Protein AF-A0AAX3HDB4-F1 (afdb_monomer_lite)

Radius of gyration: 15.62 Å; chains: 1; bounding box: 38×38×44 Å

Sequence (154 aa):
MAVDKELVAYKVDSNNSLQYSQGHRLLPYLATGSAGLLLLINRNKEILSSKYLKYLTSLERATDVVFCVLPGLFNGFCGLEVANNIYSDIDDNFSGQKKLIEQLYRYLCVIEEGFVIAGDNGLKITTDIASGFAGVAIGLVSIMDNKLTILPQI

Secondary structure (DSSP, 8-state):
-HHHHHHTTEEE-TTS-EEEEETTEEEB-SSSBHHHHHHHHHHTTTTS-HHHHTTHHHHHHHH--S--S--STTTSHHHHHHHHHHHHT-S-HHHHHHHHHHHHGGGEEEETTEEEEB-GGGSSB--STTTSHHHHHHHHHHHHTT----S---

Organism: Streptococcus pneumoniae (NCBI:txid1313)

Structure (mmCIF, N/CA/C/O backbone):
data_AF-A0AAX3HDB4-F1
#
_entry.id   AF-A0AAX3HDB4-F1
#
loop_
_atom_site.group_PDB
_atom_site.id
_atom_site.type_symbol
_atom_site.label_atom_id
_atom_site.label_alt_id
_atom_site.label_comp_id
_atom_site.label_asym_id
_atom_site.label_entity_id
_atom_site.label_seq_id
_atom_site.pdbx_PDB_ins_code
_atom_site.Cartn_x
_atom_site.Cartn_y
_atom_site.Cartn_z
_atom_site.occupancy
_atom_site.B_iso_or_equiv
_atom_site.auth_seq_id
_atom_site.auth_comp_id
_atom_site.auth_asym_id
_atom_site.auth_atom_id
_atom_site.pdbx_PDB_model_num
ATOM 1 N N . MET A 1 1 ? -21.498 -6.959 11.738 1.00 80.38 1 MET A N 1
ATOM 2 C CA . MET A 1 1 ? -21.265 -6.114 10.539 1.00 80.38 1 MET A CA 1
ATOM 3 C C . MET A 1 1 ? -20.226 -6.766 9.630 1.00 80.38 1 MET A C 1
ATOM 5 O O . MET A 1 1 ? -19.586 -7.715 10.062 1.00 80.38 1 MET A O 1
ATOM 9 N N . ALA A 1 2 ? -20.040 -6.279 8.397 1.00 90.62 2 ALA A N 1
ATOM 10 C CA . ALA A 1 2 ? -18.991 -6.772 7.493 1.00 90.62 2 ALA A CA 1
ATOM 11 C C . ALA A 1 2 ? -17.578 -6.640 8.102 1.00 90.62 2 ALA A C 1
ATOM 13 O O . ALA A 1 2 ? -16.813 -7.595 8.054 1.00 90.62 2 ALA A O 1
ATOM 14 N N . VAL A 1 3 ? -17.286 -5.522 8.782 1.00 93.62 3 VAL A N 1
ATOM 15 C CA . VAL A 1 3 ? -15.996 -5.288 9.466 1.00 93.62 3 VAL A CA 1
ATOM 16 C C . VAL A 1 3 ? -15.713 -6.328 10.558 1.00 93.62 3 VAL A C 1
ATOM 18 O O . VAL A 1 3 ? -14.587 -6.792 10.678 1.00 93.62 3 VAL A O 1
ATOM 21 N N . ASP A 1 4 ? -16.728 -6.753 11.324 1.00 95.69 4 ASP A N 1
ATOM 22 C CA . ASP A 1 4 ? -16.537 -7.808 12.333 1.00 95.69 4 ASP A CA 1
ATOM 23 C C . ASP A 1 4 ? -16.126 -9.137 11.682 1.00 95.69 4 ASP A C 1
ATOM 25 O O . ASP A 1 4 ? -15.277 -9.838 12.219 1.00 95.69 4 ASP A O 1
ATOM 29 N N . LYS A 1 5 ? -16.720 -9.481 10.527 1.00 95.12 5 LYS A N 1
ATOM 30 C CA . LYS A 1 5 ? -16.379 -10.704 9.784 1.00 95.12 5 LYS A CA 1
ATOM 31 C C . LYS A 1 5 ? -14.971 -10.630 9.194 1.00 95.12 5 LYS A C 1
ATOM 33 O O . LYS A 1 5 ? -14.252 -11.618 9.261 1.00 95.12 5 LYS A O 1
ATOM 38 N N . GLU A 1 6 ? -14.591 -9.472 8.659 1.00 94.94 6 GLU A N 1
ATOM 39 C CA . GLU A 1 6 ? -13.247 -9.211 8.130 1.00 94.94 6 GLU A CA 1
ATOM 40 C C . GLU A 1 6 ? -12.182 -9.396 9.223 1.00 94.94 6 GLU A C 1
ATOM 42 O O . GLU A 1 6 ? -11.235 -10.158 9.048 1.00 94.94 6 GLU A O 1
ATOM 47 N N . LEU A 1 7 ? -12.390 -8.794 10.401 1.00 96.75 7 LEU A N 1
ATOM 48 C CA . LEU A 1 7 ? -11.444 -8.832 11.523 1.00 96.75 7 LEU A CA 1
ATOM 49 C C . LEU A 1 7 ? -11.166 -10.240 12.077 1.00 96.75 7 LEU A C 1
ATOM 51 O O . LEU A 1 7 ? -10.121 -10.433 12.694 1.00 96.75 7 LEU A O 1
ATOM 55 N N . VAL A 1 8 ? -12.041 -11.230 11.846 1.00 96.88 8 VAL A N 1
ATOM 56 C CA . VAL A 1 8 ? -11.800 -12.633 12.253 1.00 96.88 8 VAL A CA 1
ATOM 57 C C . VAL A 1 8 ? -10.528 -13.191 11.611 1.00 96.88 8 VAL A C 1
ATOM 59 O O . VAL A 1 8 ? -9.835 -14.003 12.221 1.00 96.88 8 VAL A O 1
ATOM 62 N N . ALA A 1 9 ? -10.207 -12.752 10.393 1.00 96.44 9 ALA A N 1
ATOM 63 C CA . ALA A 1 9 ? -9.022 -13.201 9.678 1.00 96.44 9 ALA A CA 1
ATOM 64 C C . ALA A 1 9 ? -7.744 -12.448 10.085 1.00 96.44 9 ALA A C 1
ATOM 66 O O . ALA A 1 9 ? -6.670 -12.806 9.609 1.00 96.44 9 ALA A O 1
ATOM 67 N N . TYR A 1 10 ? -7.813 -11.425 10.945 1.00 97.81 10 TYR A N 1
ATOM 68 C CA . TYR A 1 10 ? -6.646 -10.607 11.285 1.00 97.81 10 TYR A CA 1
ATOM 69 C C . TYR A 1 10 ? -5.920 -11.132 12.519 1.00 97.81 10 TYR A C 1
ATOM 71 O O . TYR A 1 10 ? -6.517 -11.647 13.464 1.00 97.81 10 TYR A O 1
ATOM 79 N N . LYS A 1 11 ? -4.600 -10.961 12.522 1.00 97.56 11 LYS A N 1
ATOM 80 C CA . LYS A 1 11 ? -3.722 -11.280 13.646 1.00 97.56 11 LYS A CA 1
ATOM 81 C C . LYS A 1 11 ? -2.800 -10.109 13.930 1.00 97.56 11 LYS A C 1
ATOM 83 O O . LYS A 1 11 ? -2.429 -9.367 13.024 1.00 97.56 11 LYS A O 1
ATOM 88 N N . VAL A 1 12 ? -2.444 -9.965 15.199 1.00 97.25 12 VAL A N 1
ATOM 89 C CA . VAL A 1 12 ? -1.418 -9.023 15.639 1.00 97.25 12 VAL A CA 1
ATOM 90 C C . VAL A 1 12 ? -0.069 -9.734 15.575 1.00 97.25 12 VAL A C 1
ATOM 92 O O . VAL A 1 12 ? 0.054 -10.853 16.077 1.00 97.25 12 VAL A O 1
ATOM 95 N N . ASP A 1 13 ? 0.911 -9.116 14.925 1.00 94.19 13 ASP A N 1
ATOM 96 C CA . ASP A 1 13 ? 2.282 -9.623 14.871 1.00 94.19 13 ASP A CA 1
ATOM 97 C C . ASP A 1 13 ? 3.124 -9.177 16.082 1.00 94.19 13 ASP A C 1
ATOM 99 O O . ASP A 1 13 ? 2.647 -8.498 16.993 1.00 94.19 13 ASP A O 1
ATOM 103 N N . SER A 1 14 ? 4.404 -9.555 16.100 1.00 93.69 14 SER A N 1
ATOM 104 C CA . SER A 1 14 ? 5.339 -9.186 17.172 1.00 93.69 14 SER A CA 1
ATOM 105 C C . SER A 1 14 ? 5.591 -7.679 17.298 1.00 93.69 14 SER A C 1
ATOM 107 O O . SER A 1 14 ? 6.069 -7.236 18.338 1.00 93.69 14 SER A O 1
ATOM 109 N N . ASN A 1 15 ? 5.271 -6.893 16.268 1.00 93.31 15 ASN A N 1
ATOM 110 C CA . ASN A 1 15 ? 5.453 -5.443 16.221 1.00 93.31 15 ASN A CA 1
ATOM 111 C C . ASN A 1 15 ? 4.152 -4.688 16.547 1.00 93.31 15 ASN A C 1
ATOM 113 O O . ASN A 1 15 ? 4.068 -3.474 16.354 1.00 93.31 15 ASN A O 1
ATOM 117 N N . ASN A 1 16 ? 3.131 -5.387 17.058 1.00 96.12 16 ASN A N 1
ATOM 118 C CA . ASN A 1 16 ? 1.789 -4.854 17.281 1.00 96.12 16 ASN A CA 1
ATOM 119 C C . ASN A 1 16 ? 1.113 -4.323 16.005 1.00 96.12 16 ASN A C 1
ATOM 121 O O . ASN A 1 16 ? 0.265 -3.426 16.081 1.00 96.12 16 ASN A O 1
ATOM 125 N N . SER A 1 17 ? 1.460 -4.881 14.846 1.00 97.19 17 SER A N 1
ATOM 126 C CA . SER A 1 17 ? 0.803 -4.574 13.578 1.00 97.19 17 SER A CA 1
ATOM 127 C C . SER A 1 17 ? -0.343 -5.550 13.348 1.00 97.19 17 SER A C 1
ATOM 129 O O . SER A 1 17 ? -0.186 -6.759 13.519 1.00 97.19 17 SER A O 1
ATOM 131 N N . LEU A 1 18 ? -1.513 -5.038 12.973 1.00 98.25 18 LEU A N 1
ATOM 132 C CA . LEU A 1 18 ? -2.696 -5.850 12.705 1.00 98.25 18 LEU A CA 1
ATOM 133 C C . LEU A 1 18 ? -2.740 -6.186 11.216 1.00 98.25 18 LEU A C 1
ATOM 135 O O . LEU A 1 18 ? -2.906 -5.288 10.396 1.00 98.25 18 LEU A O 1
ATOM 139 N N . GLN A 1 19 ? -2.604 -7.465 10.870 1.00 98.00 19 GLN A N 1
ATOM 140 C CA . GLN A 1 19 ? -2.471 -7.936 9.489 1.00 98.00 19 GLN A CA 1
ATOM 141 C C . GLN A 1 19 ? -3.438 -9.064 9.155 1.00 98.00 19 GLN A C 1
ATOM 143 O O . GLN A 1 19 ? -3.767 -9.881 10.016 1.00 98.00 19 GLN A O 1
ATOM 148 N N . TYR A 1 20 ? -3.862 -9.141 7.894 1.00 97.88 20 TYR A N 1
ATOM 149 C CA . TYR A 1 20 ? -4.707 -10.236 7.427 1.00 97.88 20 TYR A CA 1
ATOM 150 C C . TYR A 1 20 ? -3.903 -11.540 7.400 1.00 97.88 20 TYR A C 1
ATOM 152 O O . TYR A 1 20 ? -2.846 -11.613 6.776 1.00 97.88 20 TYR A O 1
ATOM 160 N N . SER A 1 21 ? -4.392 -12.584 8.064 1.00 97.44 21 SER A N 1
ATOM 161 C CA . SER A 1 21 ? -3.748 -13.893 8.128 1.00 97.44 21 SER A CA 1
ATOM 162 C C . SER A 1 21 ? -4.260 -14.803 7.015 1.00 97.44 21 SER A C 1
ATOM 164 O O . SER A 1 21 ? -5.382 -15.302 7.060 1.00 97.44 21 SER A O 1
ATOM 166 N N . GLN A 1 22 ? -3.395 -15.081 6.041 1.00 94.56 22 GLN A N 1
ATOM 167 C CA . GLN A 1 22 ? -3.644 -16.040 4.968 1.00 94.56 22 GLN A CA 1
ATOM 168 C C . GLN A 1 22 ? -2.745 -17.266 5.159 1.00 94.56 22 GLN A C 1
ATOM 170 O O . GLN A 1 22 ? -1.615 -17.331 4.669 1.00 94.56 22 GLN A O 1
ATOM 175 N N . GLY A 1 23 ? -3.237 -18.246 5.918 1.00 92.19 23 GLY A N 1
ATOM 176 C CA . GLY A 1 23 ? -2.466 -19.441 6.263 1.00 92.19 23 GLY A CA 1
ATOM 177 C C . GLY A 1 23 ? -1.206 -19.082 7.056 1.00 92.19 23 GLY A C 1
ATOM 178 O O . GLY A 1 23 ? -1.299 -18.644 8.201 1.00 92.19 23 GLY A O 1
ATOM 179 N N . HIS A 1 24 ? -0.037 -19.263 6.439 1.00 90.50 24 HIS A N 1
ATOM 180 C CA . HIS A 1 24 ? 1.274 -18.969 7.032 1.00 90.50 24 HIS A CA 1
ATOM 181 C C . HIS A 1 24 ? 1.768 -17.536 6.765 1.00 90.50 24 HIS A C 1
ATOM 183 O O . HIS A 1 24 ? 2.854 -17.174 7.211 1.00 90.50 24 HIS A O 1
ATOM 189 N N . ARG A 1 25 ? 1.002 -16.723 6.027 1.00 92.19 25 ARG A N 1
ATOM 190 C CA . ARG A 1 25 ? 1.381 -15.358 5.643 1.00 92.19 25 ARG A CA 1
ATOM 191 C C . ARG A 1 25 ? 0.528 -14.329 6.369 1.00 92.19 25 ARG A C 1
ATOM 193 O O . ARG A 1 25 ? -0.657 -14.556 6.620 1.00 92.19 25 ARG A O 1
ATOM 200 N N . LEU A 1 26 ? 1.142 -13.189 6.652 1.00 95.62 26 LEU A N 1
ATOM 201 C CA . LEU A 1 26 ? 0.459 -11.961 7.033 1.00 95.62 26 LEU A CA 1
ATOM 202 C C . LEU A 1 26 ? 0.507 -10.998 5.845 1.00 95.62 26 LEU A C 1
ATOM 204 O O . LEU A 1 26 ? 1.540 -10.899 5.180 1.00 95.62 26 LEU A O 1
ATOM 208 N N . LEU A 1 27 ? -0.626 -10.373 5.532 1.00 96.25 27 LEU A N 1
ATOM 209 C CA . LEU A 1 27 ? -0.797 -9.526 4.356 1.00 96.25 27 LEU A CA 1
ATOM 210 C C . LEU A 1 27 ? -1.193 -8.104 4.792 1.00 96.25 27 LEU A C 1
ATOM 212 O O . LEU A 1 27 ? -2.275 -7.924 5.366 1.00 96.25 27 LEU A O 1
ATOM 216 N N . PRO A 1 28 ? -0.356 -7.090 4.505 1.00 97.25 28 PRO A N 1
ATOM 217 C CA . PRO A 1 28 ? -0.655 -5.696 4.822 1.00 97.25 28 PRO A CA 1
ATOM 218 C C . PRO A 1 28 ? -1.344 -4.947 3.670 1.00 97.25 28 PRO A C 1
ATOM 220 O O . PRO A 1 28 ? -1.548 -3.742 3.751 1.00 97.25 28 PRO A O 1
ATOM 223 N N . TYR A 1 29 ? -1.683 -5.634 2.581 1.00 97.56 29 TYR A N 1
ATOM 224 C CA . TYR A 1 29 ? -1.963 -5.021 1.286 1.00 97.56 29 TYR A CA 1
ATOM 225 C C . TYR A 1 29 ? -3.316 -4.317 1.155 1.00 97.56 29 TYR A C 1
ATOM 227 O O . TYR A 1 29 ? -4.234 -4.510 1.949 1.00 97.56 29 TYR A O 1
ATOM 235 N N . LEU A 1 30 ? -3.438 -3.498 0.107 1.00 96.75 30 LEU A N 1
ATOM 236 C CA . LEU A 1 30 ? -4.632 -2.710 -0.185 1.00 96.75 30 LEU A CA 1
ATOM 237 C C . LEU A 1 30 ? -5.820 -3.589 -0.603 1.00 96.75 30 LEU A C 1
ATOM 239 O O . LEU A 1 30 ? -6.932 -3.376 -0.129 1.00 96.75 30 LEU A O 1
ATOM 243 N N . ALA A 1 31 ? -5.597 -4.575 -1.477 1.00 95.25 31 ALA A N 1
ATOM 244 C CA . ALA A 1 31 ? -6.661 -5.459 -1.957 1.00 95.25 31 ALA A CA 1
ATOM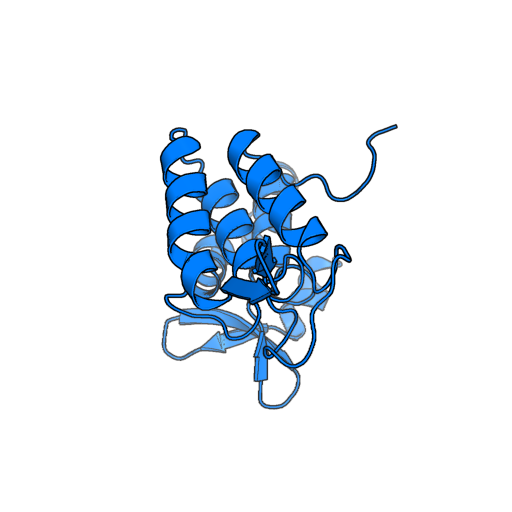 245 C C . ALA A 1 31 ? -7.055 -6.537 -0.940 1.00 95.25 31 ALA A C 1
ATOM 247 O O . ALA A 1 31 ? -8.208 -6.963 -0.899 1.00 95.25 31 ALA A O 1
ATOM 248 N N . THR A 1 32 ? -6.109 -7.014 -0.132 1.00 92.31 32 THR A N 1
ATOM 249 C CA . THR A 1 32 ? -6.367 -8.012 0.913 1.00 92.31 32 THR A CA 1
ATOM 250 C C . THR A 1 32 ? -5.386 -7.798 2.055 1.00 92.31 32 THR A C 1
ATOM 252 O O . THR A 1 32 ? -4.270 -8.323 2.031 1.00 92.31 32 THR A O 1
ATOM 255 N N . GLY A 1 33 ? -5.785 -6.993 3.040 1.00 96.88 33 GLY A N 1
ATOM 256 C CA . GLY A 1 33 ? -4.915 -6.677 4.162 1.00 96.88 33 GLY A CA 1
ATOM 257 C C . GLY A 1 33 ? -5.171 -5.345 4.849 1.00 96.88 33 GLY A C 1
ATOM 258 O O . GLY A 1 33 ? -6.182 -4.664 4.658 1.00 96.88 33 GLY A O 1
ATOM 259 N N . SER A 1 34 ? -4.192 -4.997 5.677 1.00 98.19 34 SER A N 1
ATOM 260 C CA . SER A 1 34 ? -4.221 -3.858 6.590 1.00 98.19 34 SER A CA 1
ATOM 261 C C . SER A 1 34 ? -4.456 -2.523 5.907 1.00 98.19 34 SER A C 1
ATOM 263 O O . SER A 1 34 ? -5.264 -1.751 6.405 1.00 98.19 34 SER A O 1
ATOM 265 N N . ALA A 1 35 ? -3.804 -2.249 4.775 1.00 98.00 35 ALA A N 1
ATOM 266 C CA . ALA A 1 35 ? -3.954 -0.987 4.055 1.00 98.00 35 ALA A CA 1
ATOM 267 C C . ALA A 1 35 ? -5.401 -0.751 3.598 1.00 98.00 35 ALA A C 1
ATOM 269 O O . ALA A 1 35 ? -5.936 0.345 3.765 1.00 98.00 35 ALA A O 1
ATOM 270 N N . GLY A 1 36 ? -6.069 -1.788 3.082 1.00 96.94 36 GLY A N 1
ATOM 271 C CA . GLY A 1 36 ? -7.477 -1.696 2.692 1.00 96.94 36 GLY A CA 1
ATOM 272 C C . GLY A 1 36 ? -8.386 -1.421 3.888 1.00 96.94 36 GLY A C 1
ATOM 273 O O . GLY A 1 36 ? -9.233 -0.524 3.842 1.00 96.94 36 GLY A O 1
ATOM 274 N N . LEU A 1 37 ? -8.176 -2.150 4.989 1.00 97.44 37 LEU A N 1
ATOM 275 C CA . LEU A 1 37 ? -8.969 -1.978 6.204 1.00 97.44 37 LEU A CA 1
ATOM 276 C C . LEU A 1 37 ? -8.703 -0.630 6.898 1.00 97.44 37 LEU A C 1
ATOM 278 O O . LEU A 1 37 ? -9.645 -0.015 7.396 1.00 97.44 37 LEU A O 1
ATOM 282 N N . LEU A 1 38 ? -7.460 -0.138 6.877 1.00 97.69 38 LEU A N 1
ATOM 283 C CA . LEU A 1 38 ? -7.068 1.186 7.369 1.00 97.69 38 LEU A CA 1
ATOM 284 C C . LEU A 1 38 ? -7.872 2.276 6.664 1.00 97.69 38 LEU A C 1
ATOM 286 O O . LEU A 1 38 ? -8.555 3.063 7.318 1.00 97.69 38 LEU A O 1
ATOM 290 N N . LEU A 1 39 ? -7.849 2.275 5.327 1.00 95.69 39 LEU A N 1
ATOM 291 C CA . LEU A 1 39 ? -8.575 3.253 4.522 1.00 95.69 39 LEU A CA 1
ATOM 292 C C . LEU A 1 39 ? -10.086 3.148 4.717 1.00 95.69 39 LEU A C 1
ATOM 294 O O . LEU A 1 39 ? -10.761 4.174 4.803 1.00 95.69 39 LEU A O 1
ATOM 298 N N . LEU A 1 40 ? -10.625 1.930 4.817 1.00 95.19 40 LEU A N 1
ATOM 299 C CA . LEU A 1 40 ? -12.048 1.717 5.067 1.00 95.19 40 LEU A CA 1
ATOM 300 C C . LEU A 1 40 ? -12.471 2.315 6.409 1.00 95.19 40 LEU A C 1
ATOM 302 O O . LEU A 1 40 ? -13.465 3.040 6.455 1.00 95.19 40 LEU A O 1
ATOM 306 N N . ILE A 1 41 ? -11.739 2.032 7.490 1.00 96.06 41 ILE A N 1
ATOM 307 C CA . ILE A 1 41 ? -12.082 2.547 8.819 1.00 96.06 41 ILE A CA 1
ATOM 308 C C . ILE A 1 41 ? -11.891 4.065 8.860 1.00 96.06 41 ILE A C 1
ATOM 310 O O . ILE A 1 41 ? -12.802 4.763 9.298 1.00 96.06 41 ILE A O 1
ATOM 314 N N . ASN A 1 42 ? -10.765 4.583 8.357 1.00 95.00 42 ASN A N 1
ATOM 315 C CA . ASN A 1 42 ? -10.462 6.016 8.380 1.00 95.00 42 ASN A CA 1
ATOM 316 C C . ASN A 1 42 ? -11.512 6.842 7.617 1.00 95.00 42 ASN A C 1
ATOM 318 O O . ASN A 1 42 ? -12.048 7.811 8.150 1.00 95.00 42 ASN A O 1
ATOM 322 N N . ARG A 1 43 ? -11.885 6.417 6.401 1.00 92.38 43 ARG A N 1
ATOM 323 C CA . ARG A 1 43 ? -12.879 7.120 5.565 1.00 92.38 43 ARG A CA 1
ATOM 324 C C . ARG A 1 43 ? -14.286 7.123 6.149 1.00 92.38 43 ARG A C 1
ATOM 326 O O . ARG A 1 43 ? -15.073 8.005 5.831 1.00 92.38 43 ARG A O 1
ATOM 333 N N . ASN A 1 44 ? -14.617 6.128 6.968 1.00 93.38 44 ASN A N 1
ATOM 334 C CA . ASN A 1 44 ? -15.961 5.939 7.513 1.00 93.38 44 ASN A CA 1
ATOM 335 C C . ASN A 1 44 ? -16.010 6.171 9.032 1.00 93.38 44 ASN A C 1
ATOM 337 O O . ASN A 1 44 ? -16.968 5.754 9.682 1.00 93.38 44 ASN A O 1
ATOM 341 N N . LYS A 1 45 ? -14.996 6.822 9.618 1.00 94.25 45 LYS A N 1
ATOM 342 C CA . LYS A 1 45 ? -14.859 6.989 11.075 1.00 94.25 45 LYS A CA 1
ATOM 343 C C . LYS A 1 45 ? -16.047 7.695 11.738 1.00 94.25 45 LYS A C 1
ATOM 345 O O . LYS A 1 45 ? -16.375 7.362 12.869 1.00 94.25 45 LYS A O 1
ATOM 350 N N . GLU A 1 46 ? -16.725 8.585 11.010 1.00 94.81 46 GLU A N 1
ATOM 351 C CA . GLU A 1 46 ? -17.896 9.334 11.497 1.00 94.81 46 GLU A CA 1
ATOM 352 C C . GLU A 1 46 ? -19.164 8.472 11.621 1.00 94.81 46 GLU A C 1
ATOM 354 O O . GLU A 1 46 ? -20.062 8.786 12.399 1.00 94.81 46 GLU A O 1
ATOM 359 N N . ILE A 1 47 ? -19.255 7.376 10.858 1.00 94.50 47 ILE A N 1
ATOM 360 C CA . ILE A 1 47 ? -20.430 6.484 10.838 1.00 94.50 47 ILE A CA 1
ATOM 361 C C . ILE A 1 47 ? -20.158 5.126 11.493 1.00 94.50 47 ILE A C 1
ATOM 363 O O . ILE A 1 47 ? -21.086 4.393 11.841 1.00 94.50 47 ILE A O 1
ATOM 367 N N . LEU A 1 48 ? -18.887 4.753 11.640 1.00 94.44 48 LEU A N 1
ATOM 368 C CA . LEU A 1 48 ? -18.478 3.505 12.265 1.00 94.44 48 LEU A CA 1
ATOM 369 C C . LEU A 1 48 ? -18.478 3.624 13.791 1.00 94.44 48 LEU A C 1
ATOM 371 O O . LEU A 1 48 ? -18.139 4.647 14.374 1.00 94.44 48 LEU A O 1
ATOM 375 N N . SER A 1 49 ? -18.799 2.518 14.465 1.00 94.81 49 SER A N 1
ATOM 376 C CA . SER A 1 49 ? -18.659 2.431 15.921 1.00 94.81 49 SER A CA 1
ATOM 377 C C . SER A 1 49 ? -17.206 2.669 16.347 1.00 94.81 49 SER A C 1
ATOM 379 O O . SER A 1 49 ? -16.281 2.075 15.785 1.00 94.81 49 SER A O 1
ATOM 381 N N . SER A 1 50 ? -17.015 3.446 17.418 1.00 94.94 50 SER A N 1
ATOM 382 C CA . SER A 1 50 ? -15.702 3.742 18.013 1.00 94.94 50 SER A CA 1
ATOM 383 C C . SER A 1 50 ? -14.877 2.492 18.347 1.00 94.94 50 SER A C 1
ATOM 385 O O . SER A 1 50 ? -13.647 2.547 18.359 1.00 94.94 50 SER A O 1
ATOM 387 N N . LYS A 1 51 ? -15.526 1.330 18.528 1.00 96.19 51 LYS A N 1
ATOM 388 C CA . LYS A 1 51 ? -14.853 0.040 18.739 1.00 96.19 51 LYS A CA 1
ATOM 389 C C . LYS A 1 51 ? -13.901 -0.353 17.602 1.00 96.19 51 LYS A C 1
ATOM 391 O O . LYS A 1 51 ? -13.026 -1.177 17.847 1.00 96.19 51 LYS A O 1
ATOM 396 N N . TYR A 1 52 ? -14.083 0.177 16.387 1.00 97.25 52 TYR A N 1
ATOM 397 C CA . TYR A 1 52 ? -13.200 -0.088 15.246 1.00 97.25 52 TYR A CA 1
ATOM 398 C C . TYR A 1 52 ? -12.019 0.887 15.172 1.00 97.25 52 TYR A C 1
ATOM 400 O O . TYR A 1 52 ? -10.959 0.521 14.676 1.00 97.25 52 TYR A O 1
ATOM 408 N N . LEU A 1 53 ? -12.162 2.098 15.719 1.00 96.69 53 LEU A N 1
ATOM 409 C CA . LEU A 1 53 ? -11.117 3.126 15.666 1.00 96.69 53 LEU A CA 1
ATOM 410 C C . LEU A 1 53 ? -9.862 2.716 16.447 1.00 96.69 53 LEU A C 1
ATOM 412 O O . LEU A 1 53 ? -8.753 3.080 16.072 1.00 96.69 53 LEU A O 1
ATOM 416 N N . LYS A 1 54 ? -10.016 1.869 17.474 1.00 96.31 54 LYS A N 1
ATOM 417 C CA . LYS A 1 54 ? -8.891 1.312 18.246 1.00 96.31 54 LYS A CA 1
ATOM 418 C C . LYS A 1 54 ? -7.891 0.498 17.408 1.00 96.31 54 LYS A C 1
ATOM 420 O O . LYS A 1 54 ? -6.802 0.217 17.895 1.00 96.31 54 LYS A O 1
ATOM 425 N N . TYR A 1 55 ? -8.265 0.070 16.198 1.00 97.62 55 TYR A N 1
ATOM 426 C CA . TYR A 1 55 ? -7.393 -0.698 15.304 1.00 97.62 55 TYR A CA 1
ATOM 427 C C . TYR A 1 55 ? -6.551 0.184 14.374 1.00 97.62 55 TYR A C 1
ATOM 429 O O . TYR A 1 55 ? -5.621 -0.327 13.762 1.00 97.62 55 TYR A O 1
ATOM 437 N N . LEU A 1 56 ? -6.841 1.485 14.259 1.00 97.31 56 LEU A N 1
ATOM 438 C CA . LEU A 1 56 ? -6.175 2.363 13.288 1.00 97.31 56 LEU A CA 1
ATOM 439 C C . LEU A 1 56 ? -4.653 2.382 13.472 1.00 97.31 56 LEU A C 1
ATOM 441 O O . LEU A 1 56 ? -3.932 2.144 12.514 1.00 97.31 56 LEU A O 1
ATOM 445 N N . THR A 1 57 ? -4.162 2.528 14.706 1.00 96.44 57 THR A N 1
ATOM 446 C CA . THR A 1 57 ? -2.716 2.541 14.989 1.00 96.44 57 THR A CA 1
ATOM 447 C C . THR A 1 57 ? -2.020 1.222 14.643 1.00 96.44 57 THR A C 1
ATOM 449 O O . THR A 1 57 ? -0.885 1.222 14.176 1.00 96.44 57 THR A O 1
ATOM 452 N N . SER A 1 58 ? -2.655 0.068 14.877 1.00 98.00 58 SER A N 1
ATOM 453 C CA . SER A 1 58 ? -2.045 -1.222 14.527 1.00 98.00 58 SER A CA 1
ATOM 454 C C . SER A 1 58 ? -2.132 -1.519 13.028 1.00 98.00 58 SER A C 1
ATOM 456 O O . SER A 1 58 ? -1.265 -2.208 12.496 1.00 98.00 58 SER A O 1
ATOM 458 N N . LEU A 1 59 ? -3.142 -0.990 12.337 1.00 98.06 59 LEU A N 1
ATOM 459 C CA . LEU A 1 59 ? -3.255 -1.062 10.882 1.00 98.06 59 LEU A CA 1
ATOM 460 C C . LEU A 1 59 ? -2.244 -0.140 10.188 1.00 98.06 59 LEU A C 1
ATOM 462 O O . LEU A 1 59 ? -1.583 -0.581 9.257 1.00 98.06 59 LEU A O 1
ATOM 466 N N . GLU A 1 60 ? -2.066 1.090 10.672 1.00 96.81 60 GLU A N 1
ATOM 467 C CA . GLU A 1 60 ? -1.044 2.035 10.202 1.00 96.81 60 GLU A CA 1
ATOM 468 C C . GLU A 1 60 ? 0.356 1.414 10.279 1.00 96.81 60 GLU A C 1
ATOM 470 O O . GLU A 1 60 ? 1.067 1.369 9.276 1.00 96.81 60 GLU A O 1
ATOM 475 N N . ARG A 1 61 ? 0.715 0.823 11.429 1.00 96.25 61 ARG A N 1
ATOM 476 C CA . ARG A 1 61 ? 1.999 0.118 11.603 1.00 96.25 61 ARG A CA 1
ATOM 477 C C . ARG A 1 61 ? 2.230 -0.990 10.582 1.00 96.25 61 ARG A C 1
ATOM 479 O O . ARG A 1 61 ? 3.359 -1.195 10.158 1.00 96.25 61 ARG A O 1
ATOM 486 N N . ALA A 1 62 ? 1.177 -1.694 10.169 1.00 96.94 62 ALA A N 1
ATOM 487 C CA . ALA A 1 62 ? 1.299 -2.724 9.141 1.00 96.94 62 ALA A CA 1
ATOM 488 C C . ALA A 1 62 ? 1.603 -2.144 7.748 1.00 96.94 62 ALA A C 1
ATOM 490 O O . ALA A 1 62 ? 2.139 -2.857 6.902 1.00 96.94 62 ALA A O 1
ATOM 491 N N . THR A 1 63 ? 1.243 -0.882 7.495 1.00 95.06 63 THR A N 1
ATOM 492 C CA . THR A 1 63 ? 1.499 -0.196 6.218 1.00 95.06 63 THR A CA 1
ATOM 493 C C . THR A 1 63 ? 2.845 0.522 6.168 1.00 95.06 63 THR A C 1
ATOM 495 O O . THR A 1 63 ? 3.349 0.778 5.076 1.00 95.06 63 THR A O 1
ATOM 498 N N . ASP A 1 64 ? 3.452 0.809 7.321 1.00 91.88 64 ASP A N 1
ATOM 499 C CA . ASP A 1 64 ? 4.767 1.444 7.415 1.00 91.88 64 ASP A CA 1
ATOM 500 C C . ASP A 1 64 ? 5.892 0.421 7.189 1.00 91.88 64 ASP A C 1
ATOM 502 O O . ASP A 1 64 ? 6.490 -0.124 8.119 1.00 91.88 64 ASP A O 1
ATOM 506 N N . VAL A 1 65 ? 6.138 0.097 5.917 1.00 88.75 65 VAL A N 1
ATOM 507 C CA . VAL A 1 65 ? 7.149 -0.887 5.515 1.00 88.75 65 VAL A CA 1
ATOM 508 C C . VAL A 1 65 ? 8.352 -0.226 4.853 1.00 88.75 65 VAL A C 1
ATOM 510 O O . VAL A 1 65 ? 8.228 0.661 4.015 1.00 88.75 65 VAL A O 1
ATOM 513 N N . VAL A 1 66 ? 9.546 -0.732 5.161 1.00 85.12 66 VAL A N 1
ATOM 514 C CA . VAL A 1 66 ? 10.792 -0.292 4.505 1.00 85.12 66 VAL A CA 1
ATOM 515 C C . VAL A 1 66 ? 10.947 -0.919 3.114 1.00 85.12 66 VAL A C 1
ATOM 517 O O . VAL A 1 66 ? 11.619 -0.366 2.245 1.00 85.12 66 VAL A O 1
ATOM 520 N N . PHE A 1 67 ? 10.353 -2.097 2.900 1.00 84.81 67 PHE A N 1
ATOM 521 C CA . PHE A 1 67 ? 10.516 -2.871 1.675 1.00 84.81 67 PHE A CA 1
ATOM 522 C C . PHE A 1 67 ? 9.298 -3.752 1.388 1.00 84.81 67 PHE A C 1
ATOM 524 O O . PHE A 1 67 ? 8.731 -4.370 2.289 1.00 84.81 67 PHE A O 1
ATOM 531 N N . CYS A 1 68 ? 8.953 -3.875 0.107 1.00 91.25 68 CYS A N 1
ATOM 532 C CA . CYS A 1 68 ? 8.011 -4.865 -0.399 1.00 91.25 68 CYS A CA 1
ATOM 533 C C . CYS A 1 68 ? 8.558 -5.474 -1.694 1.00 91.25 68 CYS A C 1
ATOM 535 O O . CYS A 1 68 ? 9.102 -4.762 -2.530 1.00 91.25 68 CYS A O 1
ATOM 537 N N . VAL A 1 69 ? 8.394 -6.779 -1.900 1.00 90.81 69 VAL A N 1
ATOM 538 C CA . VAL A 1 69 ? 8.807 -7.432 -3.160 1.00 90.81 69 VAL A CA 1
ATOM 539 C C . VAL A 1 69 ? 7.919 -7.003 -4.334 1.00 90.81 69 VAL A C 1
ATOM 541 O O . VAL A 1 69 ? 8.353 -6.999 -5.482 1.00 90.81 69 VAL A O 1
ATOM 544 N N . LEU A 1 70 ? 6.668 -6.649 -4.045 1.00 93.88 70 LEU A N 1
ATOM 545 C CA . LEU A 1 70 ? 5.653 -6.316 -5.034 1.00 93.88 70 LEU A CA 1
ATOM 546 C C . LEU A 1 70 ? 5.561 -4.786 -5.152 1.00 93.88 70 LEU A C 1
ATOM 548 O O . LEU A 1 70 ? 5.377 -4.133 -4.126 1.00 93.88 70 LEU A O 1
ATOM 552 N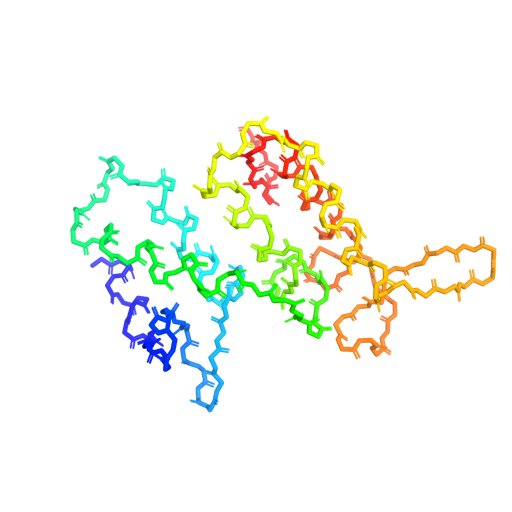 N . PRO A 1 71 ? 5.682 -4.186 -6.347 1.00 93.69 71 PRO A N 1
ATOM 553 C CA . PRO A 1 71 ? 5.630 -2.729 -6.498 1.00 93.69 71 PRO A CA 1
ATOM 554 C C . PRO A 1 71 ? 4.215 -2.164 -6.660 1.00 93.69 71 PRO A C 1
ATOM 556 O O . PRO A 1 71 ? 3.996 -0.984 -6.391 1.00 93.69 71 PRO A O 1
ATOM 559 N N . GLY A 1 72 ? 3.268 -2.989 -7.116 1.00 94.69 72 GLY A N 1
ATOM 560 C CA . GLY A 1 72 ? 1.955 -2.557 -7.597 1.00 94.69 72 GLY A CA 1
ATOM 561 C C . GLY A 1 72 ? 1.014 -1.964 -6.542 1.00 94.69 72 GLY A C 1
ATOM 562 O O . GLY A 1 72 ? 1.289 -1.942 -5.343 1.00 94.69 72 GLY A O 1
ATOM 563 N N . LEU A 1 73 ? -0.143 -1.490 -7.008 1.00 96.00 73 LEU A N 1
ATOM 564 C CA . LEU A 1 73 ? -1.141 -0.812 -6.175 1.00 96.00 73 LEU A CA 1
ATOM 565 C C . LEU A 1 73 ? -1.885 -1.768 -5.236 1.00 96.00 73 LEU A C 1
ATOM 567 O O . LEU A 1 73 ? -2.090 -1.460 -4.070 1.00 96.00 73 LEU A O 1
ATOM 571 N N . PHE A 1 74 ? -2.334 -2.921 -5.726 1.00 96.12 74 PHE A N 1
ATOM 572 C CA . PHE A 1 74 ? -3.243 -3.774 -4.954 1.00 96.12 74 PHE A CA 1
ATOM 573 C C . PHE A 1 74 ? -2.533 -4.618 -3.908 1.00 96.12 74 PHE A C 1
ATOM 575 O O . PHE A 1 74 ? -2.992 -4.683 -2.769 1.00 96.12 74 PHE A O 1
ATOM 582 N N . ASN A 1 75 ? -1.418 -5.236 -4.289 1.00 95.50 75 ASN A N 1
ATOM 583 C CA . ASN A 1 75 ? -0.666 -6.154 -3.437 1.00 95.50 75 ASN A CA 1
ATOM 584 C C . ASN A 1 75 ? 0.780 -5.714 -3.219 1.00 95.50 75 ASN A C 1
ATOM 586 O O . ASN A 1 75 ? 1.622 -6.544 -2.902 1.00 95.50 75 ASN A O 1
ATOM 590 N N . GLY A 1 76 ? 1.090 -4.432 -3.403 1.00 95.00 76 GLY A N 1
ATOM 591 C CA . GLY A 1 76 ? 2.467 -3.962 -3.389 1.00 95.00 76 GLY A CA 1
ATOM 592 C C . GLY A 1 76 ? 2.696 -2.657 -2.651 1.00 95.00 76 GLY A C 1
ATOM 593 O O . GLY A 1 76 ? 1.798 -2.082 -2.035 1.00 95.00 76 GLY A O 1
ATOM 594 N N . PHE A 1 77 ? 3.953 -2.227 -2.720 1.00 95.25 77 PHE A N 1
ATOM 595 C CA . PHE A 1 77 ? 4.513 -1.067 -2.046 1.00 95.25 77 PHE A CA 1
ATOM 596 C C . PHE A 1 77 ? 3.706 0.202 -2.308 1.00 95.25 77 PHE A C 1
ATOM 598 O O . PHE A 1 77 ? 3.394 0.937 -1.376 1.00 95.25 77 PHE A O 1
ATOM 605 N N . CYS A 1 78 ? 3.308 0.427 -3.564 1.00 95.56 78 CYS A N 1
ATOM 606 C CA . CYS A 1 78 ? 2.528 1.597 -3.936 1.00 95.56 78 CYS A CA 1
ATOM 607 C C . CYS A 1 78 ? 1.213 1.691 -3.145 1.00 95.56 78 CYS A C 1
ATOM 609 O O . CYS A 1 78 ? 0.892 2.757 -2.629 1.00 95.56 78 CYS A O 1
ATOM 611 N N . GLY A 1 79 ? 0.485 0.584 -2.972 1.00 96.19 79 GLY A N 1
ATOM 612 C CA . GLY A 1 79 ? -0.746 0.571 -2.174 1.00 96.19 79 GLY A CA 1
ATOM 613 C C . GLY A 1 79 ? -0.534 0.853 -0.691 1.00 96.19 79 GLY A C 1
ATOM 614 O O . GLY A 1 79 ? -1.384 1.482 -0.063 1.00 96.19 79 GLY A O 1
ATOM 615 N N . LEU A 1 80 ? 0.593 0.398 -0.138 1.00 96.19 80 LEU A N 1
ATOM 616 C CA . LEU A 1 80 ? 0.955 0.638 1.259 1.00 96.19 80 LEU A CA 1
ATOM 617 C C . LEU A 1 80 ? 1.263 2.120 1.493 1.00 96.19 80 LEU A C 1
ATOM 619 O O . LEU A 1 80 ? 0.700 2.716 2.406 1.00 96.19 80 LEU A O 1
ATOM 623 N N . GLU A 1 81 ? 2.068 2.733 0.621 1.00 94.25 81 GLU A N 1
ATOM 624 C CA . GLU A 1 81 ? 2.381 4.166 0.694 1.00 94.25 81 GLU A CA 1
ATOM 625 C C . GLU A 1 81 ? 1.149 5.047 0.476 1.00 94.25 81 GLU A C 1
ATOM 627 O O . GLU A 1 81 ? 0.964 6.022 1.197 1.00 94.25 81 GLU A O 1
ATOM 632 N N . VAL A 1 82 ? 0.266 4.685 -0.462 1.00 94.75 82 VAL A N 1
ATOM 633 C CA . VAL A 1 82 ? -1.009 5.393 -0.661 1.00 94.75 82 VAL A CA 1
ATOM 634 C C . VAL A 1 82 ? -1.863 5.341 0.604 1.00 94.75 82 VAL A C 1
ATOM 636 O O . VAL A 1 82 ? -2.417 6.358 1.014 1.00 94.75 82 VAL A O 1
ATOM 639 N N . ALA A 1 83 ? -1.987 4.169 1.233 1.00 95.62 83 ALA A N 1
ATOM 640 C CA . ALA A 1 83 ? -2.779 4.032 2.448 1.00 95.62 83 ALA A CA 1
ATOM 641 C C . ALA A 1 83 ? -2.191 4.825 3.620 1.00 95.62 83 ALA A C 1
ATOM 643 O O . ALA A 1 83 ? -2.945 5.480 4.338 1.00 95.62 83 ALA A O 1
ATOM 644 N N . ASN A 1 84 ? -0.867 4.789 3.779 1.00 93.06 84 ASN A N 1
ATOM 645 C CA . ASN A 1 84 ? -0.154 5.516 4.822 1.00 93.06 84 ASN A CA 1
ATOM 646 C C . ASN A 1 84 ? -0.294 7.036 4.629 1.00 93.06 84 ASN A C 1
ATOM 648 O O . ASN A 1 84 ? -0.774 7.724 5.521 1.00 93.06 84 ASN A O 1
ATOM 652 N N . ASN A 1 85 ? -0.016 7.546 3.425 1.00 92.19 85 ASN A N 1
ATOM 653 C CA . ASN A 1 85 ? -0.133 8.972 3.113 1.00 92.19 85 ASN A CA 1
ATOM 654 C C . ASN A 1 85 ? -1.552 9.521 3.357 1.00 92.19 85 ASN A C 1
ATOM 656 O O . ASN A 1 85 ? -1.693 10.536 4.035 1.00 92.19 85 ASN A O 1
ATOM 660 N N . ILE A 1 86 ? -2.589 8.803 2.902 1.00 92.12 86 ILE A N 1
ATOM 661 C CA . ILE A 1 86 ? -3.990 9.201 3.119 1.00 92.12 86 ILE A CA 1
ATOM 662 C C . ILE A 1 86 ? -4.385 9.155 4.596 1.00 92.12 86 ILE A C 1
ATOM 664 O O . ILE A 1 86 ? -5.219 9.934 5.053 1.00 92.12 86 ILE A O 1
ATOM 668 N N . TYR A 1 87 ? -3.854 8.196 5.352 1.00 92.75 87 TYR A N 1
ATOM 669 C CA . TYR A 1 87 ? -4.166 8.086 6.771 1.00 92.75 87 TYR A CA 1
ATOM 670 C C . TYR A 1 87 ? -3.476 9.169 7.603 1.00 92.75 87 TYR A C 1
ATOM 672 O O . TYR A 1 87 ? -4.118 9.758 8.470 1.00 92.75 87 TYR A O 1
ATOM 680 N N . SER A 1 88 ? -2.196 9.436 7.337 1.00 87.44 88 SER A N 1
ATOM 681 C CA . SER A 1 88 ? -1.419 10.447 8.054 1.00 87.44 88 SER A CA 1
ATOM 682 C C . SER A 1 88 ? -1.869 11.880 7.760 1.00 87.44 88 SER A C 1
ATOM 684 O O . SER A 1 88 ? -1.441 12.781 8.476 1.00 87.44 88 SER A O 1
ATOM 686 N N . ASP A 1 89 ? -2.711 12.084 6.739 1.00 79.12 89 ASP A N 1
ATOM 687 C CA . ASP A 1 89 ? -3.242 13.390 6.328 1.00 79.12 89 ASP A CA 1
ATOM 688 C C . ASP A 1 89 ? -2.119 14.424 6.138 1.00 79.12 89 ASP A C 1
ATOM 690 O O . ASP A 1 89 ? -2.169 15.558 6.612 1.00 79.12 89 ASP A O 1
ATOM 694 N N . ILE A 1 90 ? -1.024 13.977 5.515 1.00 69.81 90 ILE A N 1
ATOM 695 C CA . ILE A 1 90 ? 0.154 14.812 5.293 1.00 69.81 90 ILE A CA 1
ATOM 696 C C . ILE A 1 90 ? -0.193 15.808 4.187 1.00 69.81 90 ILE A C 1
ATOM 698 O O . ILE A 1 90 ? -0.161 15.449 3.016 1.00 69.81 90 ILE A O 1
ATOM 702 N N . ASP A 1 91 ? -0.441 17.066 4.561 1.00 67.75 91 ASP A N 1
ATOM 703 C CA . ASP A 1 91 ? -0.677 18.179 3.621 1.00 67.75 91 ASP A CA 1
ATOM 704 C C . ASP A 1 91 ? 0.492 18.401 2.630 1.00 67.75 91 ASP A C 1
ATOM 706 O O . ASP A 1 91 ? 0.339 19.054 1.596 1.00 67.75 91 ASP A O 1
ATOM 710 N N . ASP A 1 92 ? 1.677 17.850 2.917 1.00 77.25 92 ASP A N 1
ATOM 711 C CA . ASP A 1 92 ? 2.821 17.831 2.003 1.00 77.25 92 ASP A CA 1
ATOM 712 C C . ASP A 1 92 ? 2.747 16.643 1.025 1.00 77.25 92 ASP A C 1
ATOM 714 O O . ASP A 1 92 ? 3.528 15.685 1.092 1.00 77.25 92 ASP A O 1
ATOM 718 N N . ASN A 1 93 ? 1.811 16.718 0.075 1.00 75.00 93 ASN A N 1
ATOM 719 C CA . ASN A 1 93 ? 1.629 15.698 -0.967 1.00 75.00 93 ASN A CA 1
ATOM 720 C C . ASN A 1 93 ? 2.906 15.475 -1.798 1.00 75.00 93 ASN A C 1
ATOM 722 O O . ASN A 1 93 ? 3.166 14.364 -2.268 1.00 75.00 93 ASN A O 1
ATOM 726 N N . PHE A 1 94 ? 3.744 16.507 -1.948 1.00 83.38 94 PHE A N 1
ATOM 727 C CA . PHE A 1 94 ? 5.005 16.409 -2.681 1.00 83.38 94 PHE A CA 1
ATOM 728 C C . PHE A 1 94 ? 5.988 15.458 -1.989 1.00 83.3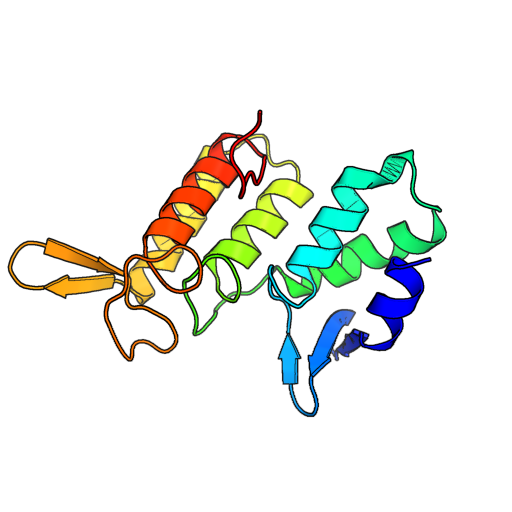8 94 PHE A C 1
ATOM 730 O O . PHE A 1 94 ? 6.621 14.634 -2.656 1.00 83.38 94 PHE A O 1
ATOM 737 N N . SER A 1 95 ? 6.081 15.508 -0.656 1.00 85.25 95 SER A N 1
ATOM 738 C CA . SER A 1 95 ? 6.910 14.575 0.115 1.00 85.25 95 SER A CA 1
ATOM 739 C C . SER A 1 95 ? 6.486 13.114 -0.074 1.00 85.25 95 SER A C 1
ATOM 741 O O . SER A 1 95 ? 7.341 12.249 -0.282 1.00 85.25 95 SER A O 1
ATOM 743 N N . GLY A 1 96 ? 5.175 12.843 -0.091 1.00 84.75 96 GLY A N 1
ATOM 744 C CA . GLY A 1 96 ? 4.623 11.504 -0.305 1.00 84.75 96 GLY A CA 1
ATOM 745 C C . GLY A 1 96 ? 4.948 10.961 -1.696 1.00 84.75 96 GLY A C 1
ATOM 746 O O . GLY A 1 96 ? 5.413 9.828 -1.835 1.00 84.75 96 GLY A O 1
ATOM 747 N N . GLN A 1 97 ? 4.782 11.786 -2.735 1.00 88.69 97 GLN A N 1
ATOM 748 C CA . GLN A 1 97 ? 5.133 11.397 -4.102 1.00 88.69 97 GLN A CA 1
ATOM 749 C C . GLN A 1 97 ? 6.625 11.139 -4.254 1.00 88.69 97 GLN A C 1
ATOM 751 O O . GLN A 1 97 ? 7.025 10.133 -4.841 1.00 88.69 97 GLN A O 1
ATOM 756 N N . LYS A 1 98 ? 7.449 12.043 -3.714 1.00 90.50 98 LYS A N 1
ATOM 757 C CA . LYS A 1 98 ? 8.901 11.908 -3.735 1.00 90.50 98 LYS A CA 1
ATOM 758 C C . LYS A 1 98 ? 9.322 10.603 -3.067 1.00 90.50 98 LYS A C 1
ATOM 760 O O . LYS A 1 98 ? 10.077 9.849 -3.674 1.00 90.50 98 LYS A O 1
ATOM 765 N N . LYS A 1 99 ? 8.781 10.297 -1.883 1.00 88.50 99 LYS A N 1
ATOM 766 C CA . LYS A 1 99 ? 9.038 9.036 -1.179 1.00 88.50 99 LYS A CA 1
ATOM 767 C C . LYS A 1 99 ? 8.657 7.835 -2.044 1.00 88.50 99 LYS A C 1
ATOM 769 O O . LYS A 1 99 ? 9.470 6.928 -2.198 1.00 88.50 99 LYS A O 1
ATOM 774 N N . LEU A 1 100 ? 7.466 7.829 -2.647 1.00 91.25 100 LEU A N 1
ATOM 775 C CA . LEU A 1 100 ? 7.050 6.730 -3.518 1.00 91.25 100 LEU A CA 1
ATOM 776 C C . LEU A 1 100 ? 8.010 6.568 -4.709 1.00 91.25 100 LEU A C 1
ATOM 778 O O . LEU A 1 100 ? 8.487 5.464 -4.951 1.00 91.25 100 LEU A O 1
ATOM 782 N N . ILE A 1 101 ? 8.361 7.649 -5.409 1.00 92.19 101 ILE A N 1
ATOM 783 C CA . ILE A 1 101 ? 9.295 7.612 -6.548 1.00 92.19 101 ILE A CA 1
ATOM 784 C C . ILE A 1 101 ? 10.674 7.093 -6.122 1.00 92.19 101 ILE A C 1
ATOM 786 O O . ILE A 1 101 ? 11.207 6.190 -6.766 1.00 92.19 101 ILE A O 1
ATOM 790 N N . GLU A 1 102 ? 11.230 7.606 -5.020 1.00 91.62 102 GLU A N 1
ATOM 791 C CA . GLU A 1 102 ? 12.524 7.179 -4.465 1.00 91.62 102 GLU A CA 1
ATOM 792 C C . GLU A 1 102 ? 12.561 5.673 -4.175 1.00 91.62 102 GLU A C 1
ATOM 794 O O . GLU A 1 102 ? 13.562 4.997 -4.418 1.00 91.62 102 GLU A O 1
ATOM 799 N N . GLN A 1 103 ? 11.451 5.122 -3.694 1.00 89.62 103 GLN A N 1
ATOM 800 C CA . GLN A 1 103 ? 11.327 3.699 -3.402 1.00 89.62 103 GLN A CA 1
ATOM 801 C C . GLN A 1 103 ? 11.115 2.865 -4.666 1.00 89.62 103 GLN A C 1
ATOM 803 O O . GLN A 1 103 ? 11.631 1.747 -4.763 1.00 89.62 103 GLN A O 1
ATOM 808 N N . LEU A 1 104 ? 10.413 3.417 -5.659 1.00 90.69 104 LEU A N 1
ATOM 809 C CA . LEU A 1 104 ? 10.134 2.732 -6.914 1.00 90.69 104 LEU A CA 1
ATOM 810 C C . LEU A 1 104 ? 11.388 2.473 -7.758 1.00 90.69 104 LEU A C 1
ATOM 812 O O . LEU A 1 104 ? 11.382 1.537 -8.559 1.00 90.69 104 LEU A O 1
ATOM 816 N N . TYR A 1 105 ? 12.480 3.216 -7.537 1.00 91.38 105 TYR A N 1
ATOM 817 C CA . TYR A 1 105 ? 13.767 2.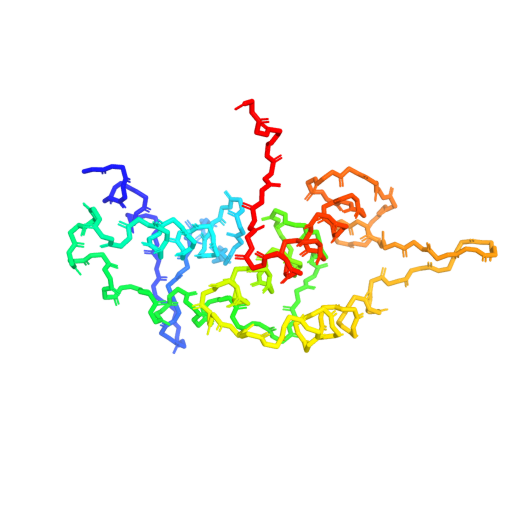974 -8.203 1.00 91.38 105 TYR A CA 1
ATOM 818 C C . TYR A 1 105 ? 14.247 1.523 -8.094 1.00 91.38 105 TYR A C 1
ATOM 820 O O . TYR A 1 105 ? 14.901 1.027 -9.007 1.00 91.38 105 TYR A O 1
ATOM 828 N N . ARG A 1 106 ? 13.895 0.817 -7.012 1.00 90.25 106 ARG A N 1
ATOM 829 C CA . ARG A 1 106 ? 14.277 -0.589 -6.787 1.00 90.25 106 ARG A CA 1
ATOM 830 C C . ARG A 1 106 ? 13.628 -1.559 -7.777 1.00 90.25 106 ARG A C 1
ATOM 832 O O . ARG A 1 106 ? 14.109 -2.677 -7.923 1.00 90.25 106 ARG A O 1
ATOM 839 N N . TYR A 1 107 ? 12.542 -1.146 -8.427 1.00 92.56 107 TYR A N 1
ATOM 840 C CA . TYR A 1 107 ? 11.783 -1.960 -9.376 1.00 92.56 107 TYR A CA 1
ATOM 841 C C . TYR A 1 107 ? 11.969 -1.495 -10.821 1.00 92.56 107 TYR A C 1
ATOM 843 O O . TYR A 1 107 ? 11.332 -2.046 -11.718 1.00 92.56 107 TYR A O 1
ATOM 851 N N . LEU A 1 108 ? 12.797 -0.470 -11.058 1.00 93.06 108 LEU A N 1
ATOM 852 C CA . LEU A 1 108 ? 13.056 0.020 -12.403 1.00 93.06 108 LEU A CA 1
ATOM 853 C C . LEU A 1 108 ? 13.901 -0.985 -13.186 1.00 93.06 108 LEU A C 1
ATOM 855 O O . LEU A 1 108 ? 14.944 -1.451 -12.730 1.00 93.06 108 LEU A O 1
ATOM 859 N N . CYS A 1 109 ? 13.463 -1.268 -14.405 1.00 92.88 109 CYS A N 1
ATOM 860 C CA . CYS A 1 109 ? 14.240 -1.971 -15.410 1.00 92.88 109 CYS A CA 1
ATOM 861 C C . CYS A 1 109 ? 14.458 -1.048 -16.606 1.00 92.88 109 CYS A C 1
ATOM 863 O O . CYS A 1 109 ? 13.571 -0.279 -16.982 1.00 92.88 109 CYS A O 1
ATOM 865 N N . VAL A 1 110 ? 15.636 -1.153 -17.213 1.00 93.25 110 VAL A N 1
ATOM 866 C CA . VAL A 1 110 ? 15.943 -0.489 -18.481 1.00 93.25 110 VAL A CA 1
ATOM 867 C C . VAL A 1 110 ? 15.611 -1.456 -19.606 1.00 93.25 110 VAL A C 1
ATOM 869 O O . VAL A 1 110 ? 16.084 -2.594 -19.603 1.00 93.25 110 VAL A O 1
ATOM 872 N N . ILE A 1 111 ? 14.785 -1.011 -20.548 1.00 91.62 111 ILE A N 1
ATOM 873 C CA . ILE A 1 111 ? 14.470 -1.748 -21.772 1.00 91.62 111 ILE A CA 1
ATOM 874 C C . ILE A 1 111 ? 14.739 -0.809 -22.932 1.00 91.62 111 ILE A C 1
ATOM 876 O O . ILE A 1 111 ? 14.060 0.205 -23.071 1.00 91.62 111 ILE A O 1
ATOM 880 N N . GLU A 1 112 ? 15.736 -1.159 -23.745 1.00 93.19 112 GLU A N 1
ATOM 881 C CA . GLU A 1 112 ? 16.233 -0.310 -24.830 1.00 93.19 112 GLU A CA 1
ATOM 882 C C . GLU A 1 112 ? 16.591 1.093 -24.304 1.00 93.19 112 GLU A C 1
ATOM 884 O O . GLU A 1 112 ? 17.461 1.220 -23.442 1.00 93.19 112 GLU A O 1
ATOM 889 N N . GLU A 1 113 ? 15.913 2.131 -24.792 1.00 93.56 113 GLU A N 1
ATOM 890 C CA . GLU A 1 113 ? 16.110 3.530 -24.392 1.00 93.56 113 GLU A CA 1
ATOM 891 C C . GLU A 1 113 ? 15.129 3.985 -23.292 1.00 93.56 113 GLU A C 1
ATOM 893 O O . GLU A 1 113 ? 15.144 5.144 -22.878 1.00 93.56 113 GLU A O 1
ATOM 898 N N . GLY A 1 114 ? 14.255 3.089 -22.820 1.00 92.44 114 GLY A N 1
ATOM 899 C CA . GLY A 1 114 ? 13.174 3.392 -21.887 1.00 92.44 114 GLY A CA 1
ATOM 900 C C . GLY A 1 114 ? 13.335 2.778 -20.497 1.00 92.44 114 GLY A C 1
ATOM 901 O O . GLY A 1 114 ? 14.145 1.880 -20.253 1.00 92.44 114 GLY A O 1
ATOM 902 N N . PHE A 1 115 ? 12.484 3.245 -19.581 1.00 91.69 115 PHE A N 1
ATOM 903 C CA . PHE A 1 115 ? 12.350 2.711 -18.228 1.00 91.69 115 PHE A CA 1
ATOM 904 C C . PHE A 1 115 ? 10.973 2.088 -18.033 1.00 91.69 115 PHE A C 1
ATOM 906 O O . PHE A 1 115 ? 9.955 2.656 -18.429 1.00 91.69 115 PHE A O 1
ATOM 913 N N . VAL A 1 116 ? 10.940 0.941 -17.366 1.00 93.38 116 VAL A N 1
ATOM 914 C CA . VAL A 1 116 ? 9.706 0.271 -16.951 1.00 93.38 116 VAL A CA 1
ATOM 915 C C . VAL A 1 116 ? 9.784 -0.092 -15.477 1.00 93.38 116 VAL A C 1
ATOM 917 O O . VAL A 1 116 ? 10.869 -0.276 -14.932 1.00 93.38 116 VAL A O 1
ATOM 920 N N . ILE A 1 117 ? 8.629 -0.228 -14.833 1.00 92.44 117 ILE A N 1
ATOM 921 C CA . ILE A 1 117 ? 8.533 -0.824 -13.500 1.00 92.44 117 ILE A CA 1
ATOM 922 C C . ILE A 1 117 ? 8.249 -2.313 -13.685 1.00 92.44 117 ILE A C 1
ATOM 924 O O . ILE A 1 117 ? 7.306 -2.685 -14.388 1.00 92.44 117 ILE A O 1
ATOM 928 N N . ALA A 1 118 ? 9.077 -3.162 -13.082 1.00 92.69 118 ALA A N 1
ATOM 929 C CA . ALA A 1 118 ? 8.851 -4.597 -13.082 1.00 92.69 118 ALA A CA 1
ATOM 930 C C . ALA A 1 118 ? 7.517 -4.920 -12.395 1.00 92.69 118 ALA A C 1
ATOM 932 O O . ALA A 1 118 ? 7.146 -4.278 -11.418 1.00 92.69 118 ALA A O 1
ATOM 933 N N . GLY A 1 119 ? 6.783 -5.907 -12.903 1.00 91.44 119 GLY A N 1
ATOM 934 C CA . GLY A 1 119 ? 5.560 -6.368 -12.254 1.00 91.44 119 GLY A CA 1
ATOM 935 C C . GLY A 1 119 ? 5.844 -7.182 -10.992 1.00 91.44 119 GLY A C 1
ATOM 936 O O . GLY A 1 119 ? 6.983 -7.306 -10.536 1.00 91.44 119 GLY A O 1
ATOM 937 N N . ASP A 1 120 ? 4.795 -7.795 -10.451 1.00 89.81 120 ASP A N 1
ATOM 938 C CA . ASP A 1 120 ? 4.886 -8.648 -9.265 1.00 89.81 120 ASP A CA 1
ATOM 939 C C . ASP A 1 120 ? 6.048 -9.658 -9.330 1.00 89.81 120 ASP A C 1
ATOM 941 O O . ASP A 1 120 ? 6.232 -10.386 -10.312 1.00 89.81 120 ASP A O 1
ATOM 945 N N . ASN A 1 121 ? 6.832 -9.705 -8.247 1.00 88.50 121 ASN A N 1
ATOM 946 C CA . ASN A 1 121 ? 8.028 -10.541 -8.075 1.00 88.50 121 ASN A CA 1
ATOM 947 C C . ASN A 1 121 ? 9.152 -10.306 -9.102 1.00 88.50 121 ASN A C 1
ATOM 949 O O . ASN A 1 121 ? 10.087 -11.101 -9.161 1.00 88.50 121 ASN A O 1
ATOM 953 N N . GLY A 1 122 ? 9.074 -9.260 -9.927 1.00 89.00 122 GLY A N 1
ATOM 954 C CA . GLY A 1 122 ? 10.074 -8.979 -10.956 1.00 89.00 122 GLY A CA 1
ATOM 955 C C . GLY A 1 122 ? 10.104 -9.985 -12.113 1.00 89.00 122 GLY A C 1
ATOM 956 O O . GLY A 1 122 ? 11.074 -10.019 -12.863 1.00 89.00 122 GLY A O 1
ATOM 957 N N . LEU A 1 123 ? 9.068 -10.820 -12.269 1.00 88.62 123 LEU A N 1
ATOM 958 C CA . LEU A 1 123 ? 9.069 -11.927 -13.240 1.00 88.62 123 LEU A CA 1
ATOM 959 C C . LEU A 1 123 ? 8.716 -11.503 -14.670 1.00 88.62 123 LEU A C 1
ATOM 961 O O . LEU A 1 123 ? 9.037 -12.211 -15.623 1.00 88.62 123 LEU A O 1
ATOM 965 N N . LYS A 1 124 ? 7.999 -10.388 -14.826 1.00 91.00 124 LYS A N 1
ATOM 966 C CA . LYS A 1 124 ? 7.543 -9.872 -16.120 1.00 91.00 124 LYS A CA 1
ATOM 967 C C . LYS A 1 124 ? 7.369 -8.362 -16.070 1.00 91.00 124 LYS A C 1
ATOM 969 O O . LYS A 1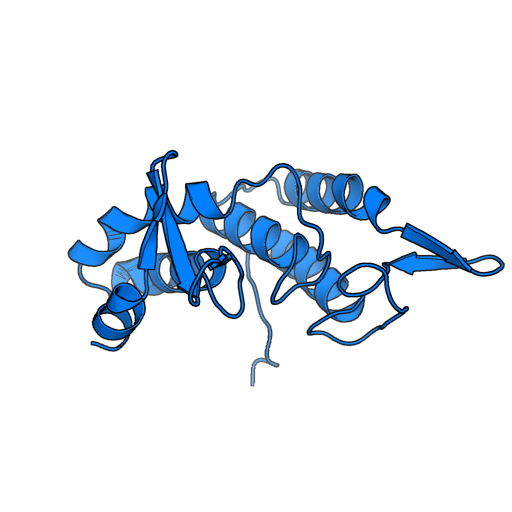 124 ? 7.173 -7.791 -14.998 1.00 91.00 124 LYS A O 1
ATOM 974 N N . ILE A 1 125 ? 7.335 -7.739 -17.241 1.00 93.00 125 ILE A N 1
ATOM 975 C CA . ILE A 1 125 ? 6.860 -6.364 -17.389 1.00 93.00 125 ILE A CA 1
ATOM 976 C C . ILE A 1 125 ? 5.355 -6.388 -17.613 1.00 93.00 125 ILE A C 1
ATOM 978 O O . ILE A 1 125 ? 4.856 -7.164 -18.427 1.00 93.00 125 ILE A O 1
ATOM 982 N N . THR A 1 126 ? 4.626 -5.560 -16.870 1.00 93.44 126 THR A N 1
ATOM 983 C CA . THR A 1 126 ? 3.175 -5.446 -17.005 1.00 93.44 126 THR A CA 1
ATOM 984 C C . THR A 1 126 ? 2.714 -4.019 -16.735 1.00 93.44 126 THR A C 1
ATOM 986 O O . THR A 1 126 ? 3.341 -3.271 -15.983 1.00 93.44 126 THR A O 1
ATOM 989 N N . THR A 1 127 ? 1.621 -3.626 -17.378 1.00 94.19 127 THR A N 1
ATOM 990 C CA . THR A 1 127 ? 1.099 -2.251 -17.364 1.00 94.19 127 THR A CA 1
ATOM 991 C C . THR A 1 127 ? -0.337 -2.170 -16.853 1.00 94.19 127 THR A C 1
ATOM 993 O O . THR A 1 127 ? -0.945 -1.110 -16.927 1.00 94.19 127 THR A O 1
ATOM 996 N N . ASP A 1 128 ? -0.885 -3.258 -16.305 1.00 94.06 128 ASP A N 1
ATOM 997 C CA . ASP A 1 128 ? -2.224 -3.282 -15.713 1.00 94.06 128 ASP A CA 1
ATOM 998 C C . ASP A 1 128 ? -2.285 -2.602 -14.330 1.00 94.06 128 ASP A C 1
ATOM 1000 O O . ASP A 1 128 ? -1.264 -2.303 -13.709 1.00 94.06 128 ASP A O 1
ATOM 1004 N N . ILE A 1 129 ? -3.502 -2.352 -13.837 1.00 93.94 129 ILE A N 1
ATOM 1005 C CA . ILE A 1 129 ? -3.734 -1.688 -12.542 1.00 93.94 129 ILE A CA 1
ATOM 1006 C C . ILE A 1 129 ? -3.342 -2.578 -11.356 1.00 93.94 129 ILE A C 1
ATOM 1008 O O . ILE A 1 129 ? -2.871 -2.077 -10.335 1.00 93.94 129 ILE A O 1
ATOM 1012 N N . ALA A 1 130 ? -3.548 -3.890 -11.461 1.00 91.88 130 ALA A N 1
ATOM 1013 C CA . ALA A 1 130 ? -3.397 -4.787 -10.324 1.00 91.88 130 ALA A CA 1
ATOM 1014 C C . ALA A 1 130 ? -1.924 -5.044 -9.984 1.00 91.88 130 ALA A C 1
ATOM 1016 O O . ALA A 1 130 ? -1.559 -5.028 -8.808 1.00 91.88 130 ALA A O 1
ATOM 1017 N N . SER A 1 131 ? -1.095 -5.254 -11.007 1.00 91.44 131 SER A N 1
ATOM 1018 C CA . SER A 1 131 ? 0.286 -5.732 -10.868 1.00 91.44 131 SER A CA 1
ATOM 1019 C C . SER A 1 131 ? 1.331 -4.891 -11.606 1.00 91.44 131 SER A C 1
ATOM 1021 O O . SER A 1 131 ? 2.517 -5.214 -11.548 1.00 91.44 131 SER A O 1
ATOM 1023 N N . GLY A 1 132 ? 0.917 -3.835 -12.314 1.00 92.25 132 GLY A N 1
ATOM 1024 C CA . GLY A 1 132 ? 1.771 -3.088 -13.236 1.00 92.25 132 GLY A CA 1
ATOM 1025 C C . GLY A 1 132 ? 1.796 -1.579 -13.028 1.00 92.25 132 GLY A C 1
ATOM 1026 O O . GLY A 1 132 ? 1.267 -1.030 -12.058 1.00 92.25 132 GLY A O 1
ATOM 1027 N N . PHE A 1 133 ? 2.423 -0.896 -13.989 1.00 93.38 133 PHE A N 1
ATOM 1028 C CA . PHE A 1 133 ? 2.652 0.549 -13.933 1.00 93.38 133 PHE A CA 1
ATOM 1029 C C . PHE A 1 133 ? 1.367 1.387 -13.831 1.00 93.38 133 PHE A C 1
ATOM 1031 O O . PHE A 1 133 ? 1.378 2.405 -13.145 1.00 93.38 133 PHE A O 1
ATOM 1038 N N . ALA A 1 134 ? 0.247 0.978 -14.442 1.00 94.50 134 ALA A N 1
ATOM 1039 C CA . ALA A 1 134 ? -0.996 1.751 -14.331 1.00 94.50 134 ALA A CA 1
ATOM 1040 C C . ALA A 1 134 ? -1.481 1.870 -12.877 1.00 94.50 134 ALA A C 1
ATOM 1042 O O . ALA A 1 134 ? -1.990 2.919 -12.488 1.00 94.50 134 ALA A O 1
ATOM 1043 N N . GLY A 1 135 ? -1.271 0.840 -12.051 1.00 94.75 135 GLY A N 1
ATOM 1044 C CA . GLY A 1 135 ? -1.573 0.909 -10.621 1.00 94.75 135 GLY A CA 1
ATOM 1045 C C . GLY A 1 135 ? -0.684 1.920 -9.901 1.00 94.75 135 GLY A C 1
ATOM 1046 O O . GLY A 1 135 ? -1.166 2.706 -9.088 1.00 94.75 135 GLY A O 1
ATOM 1047 N N . VAL A 1 136 ? 0.604 1.948 -10.249 1.00 94.50 136 VAL A N 1
ATOM 1048 C CA . VAL A 1 136 ? 1.563 2.920 -9.710 1.00 94.50 136 VAL A CA 1
ATOM 1049 C C . VAL A 1 136 ? 1.189 4.352 -10.098 1.00 94.50 136 VAL A C 1
ATOM 1051 O O . VAL A 1 136 ? 1.199 5.238 -9.246 1.00 94.50 136 VAL A O 1
ATOM 1054 N N . ALA A 1 137 ? 0.799 4.577 -11.354 1.00 93.88 137 ALA A N 1
ATOM 1055 C CA . ALA A 1 137 ? 0.335 5.878 -11.824 1.00 93.88 137 ALA A CA 1
ATOM 1056 C C . ALA A 1 137 ? -0.904 6.357 -11.045 1.00 93.88 137 ALA A C 1
ATOM 1058 O O . ALA A 1 137 ? -0.942 7.502 -10.597 1.00 93.88 137 ALA A O 1
ATOM 1059 N N . ILE A 1 138 ? -1.878 5.470 -10.805 1.00 94.69 138 ILE A N 1
ATOM 1060 C CA . ILE A 1 138 ? -3.040 5.770 -9.952 1.00 94.69 138 ILE A CA 1
ATOM 1061 C C . ILE A 1 138 ? -2.601 6.101 -8.525 1.00 94.69 138 ILE A C 1
ATOM 1063 O O . ILE A 1 138 ? -3.142 7.028 -7.926 1.00 94.69 138 ILE A O 1
ATOM 1067 N N . GLY A 1 139 ? -1.630 5.377 -7.968 1.00 94.00 139 GLY A N 1
ATOM 1068 C CA . GLY A 1 139 ? -1.123 5.653 -6.627 1.00 94.00 139 GLY A CA 1
ATOM 1069 C C . GLY A 1 139 ? -0.450 7.020 -6.508 1.00 94.00 139 GLY A C 1
ATOM 1070 O O . GLY A 1 139 ? -0.719 7.743 -5.553 1.00 94.00 139 GLY A O 1
ATOM 1071 N N . LEU A 1 140 ? 0.343 7.423 -7.506 1.00 93.06 140 LEU A N 1
ATOM 1072 C CA . LEU A 1 140 ? 0.953 8.757 -7.552 1.00 93.06 140 LEU A CA 1
ATOM 1073 C C . LEU A 1 140 ? -0.100 9.868 -7.555 1.00 93.06 140 LEU A C 1
ATOM 1075 O O . LEU A 1 140 ? 0.044 10.824 -6.798 1.00 93.06 140 LEU A O 1
ATOM 1079 N N . VAL A 1 141 ? -1.162 9.726 -8.355 1.00 92.12 141 VAL A N 1
ATOM 1080 C CA . VAL A 1 141 ? -2.296 10.669 -8.368 1.00 92.12 141 VAL A CA 1
ATOM 1081 C C . VAL A 1 141 ? -3.066 10.620 -7.047 1.00 92.12 141 VAL A C 1
ATOM 1083 O O . VAL A 1 141 ? -3.439 11.652 -6.506 1.00 92.12 141 VAL A O 1
ATOM 1086 N N . SER A 1 142 ? -3.245 9.432 -6.468 1.00 92.62 142 SER A N 1
ATOM 1087 C CA . SER A 1 142 ? -3.959 9.272 -5.195 1.00 92.62 142 SER A CA 1
ATOM 1088 C C . SER A 1 142 ? -3.261 9.987 -4.039 1.00 92.62 142 SER A C 1
ATOM 1090 O O . SER A 1 142 ? -3.943 10.509 -3.163 1.00 92.62 142 SER A O 1
ATOM 1092 N N . ILE A 1 143 ? -1.926 10.021 -4.045 1.00 92.25 143 ILE A N 1
ATOM 1093 C CA . ILE A 1 143 ? -1.124 10.800 -3.094 1.00 92.25 143 ILE A CA 1
ATOM 1094 C C . ILE A 1 143 ? -1.265 12.306 -3.372 1.00 92.25 143 ILE A C 1
ATOM 1096 O O . ILE A 1 143 ? -1.406 13.081 -2.435 1.00 92.25 143 ILE A O 1
ATOM 1100 N N . MET A 1 144 ? -1.285 12.738 -4.642 1.00 88.94 144 MET A N 1
ATOM 1101 C CA . MET A 1 144 ? -1.498 14.160 -4.989 1.00 88.94 144 MET A CA 1
ATOM 1102 C C . MET A 1 144 ? -2.830 14.693 -4.490 1.00 88.94 144 MET A C 1
ATOM 1104 O O . MET A 1 144 ? -2.898 15.823 -4.015 1.00 88.94 144 MET A O 1
ATOM 1108 N N . ASP A 1 145 ? -3.871 13.883 -4.630 1.00 89.25 145 ASP A N 1
ATOM 1109 C CA . ASP A 1 145 ? -5.236 14.275 -4.306 1.00 89.25 145 ASP A CA 1
ATOM 1110 C C . ASP A 1 145 ? -5.600 13.939 -2.853 1.00 89.25 145 ASP A C 1
ATOM 1112 O O . ASP A 1 145 ? -6.742 14.159 -2.447 1.00 89.25 145 ASP A O 1
ATOM 1116 N N . ASN A 1 146 ? -4.667 13.346 -2.091 1.00 89.81 146 ASN A N 1
ATOM 1117 C CA . ASN A 1 146 ? -4.910 12.767 -0.769 1.00 89.81 146 ASN A CA 1
ATOM 1118 C C . ASN A 1 146 ? -6.170 11.861 -0.759 1.00 89.81 146 ASN A C 1
ATOM 1120 O O . ASN A 1 146 ? -6.988 11.829 0.164 1.00 89.81 146 ASN A O 1
ATOM 1124 N N . LYS A 1 147 ? -6.389 11.144 -1.869 1.00 90.00 147 LYS A N 1
ATOM 1125 C CA . LYS A 1 147 ? -7.614 10.391 -2.148 1.00 90.00 147 LYS A CA 1
ATOM 1126 C C . LYS A 1 147 ? -7.363 9.279 -3.159 1.00 90.00 147 LYS A C 1
ATOM 1128 O O . LYS A 1 147 ? -7.222 9.495 -4.354 1.00 90.00 147 LYS A O 1
ATOM 1133 N N . LEU A 1 148 ? -7.488 8.040 -2.697 1.00 89.81 148 LEU A N 1
ATOM 1134 C CA . LEU A 1 148 ? -7.550 6.871 -3.568 1.00 89.81 148 LEU A CA 1
ATOM 1135 C C . LEU A 1 148 ? -8.909 6.753 -4.279 1.00 89.81 148 LEU A C 1
ATOM 1137 O O . LEU A 1 148 ? -9.928 6.501 -3.618 1.00 89.81 148 LEU A O 1
ATOM 1141 N N . THR A 1 149 ? -8.892 6.863 -5.610 1.00 81.56 149 THR A N 1
ATOM 1142 C CA . THR A 1 149 ? -10.044 6.677 -6.509 1.00 81.56 149 THR A CA 1
ATOM 1143 C C . THR A 1 149 ? -9.711 5.594 -7.541 1.00 81.56 149 THR A C 1
ATOM 1145 O O . THR A 1 149 ? -8.963 5.839 -8.478 1.00 81.56 149 THR A O 1
ATOM 1148 N N . ILE A 1 150 ? -10.232 4.376 -7.352 1.00 71.62 150 ILE A N 1
ATOM 1149 C CA . ILE A 1 150 ? -9.921 3.216 -8.219 1.00 71.62 150 ILE A CA 1
ATOM 1150 C C . ILE A 1 150 ? -10.968 3.026 -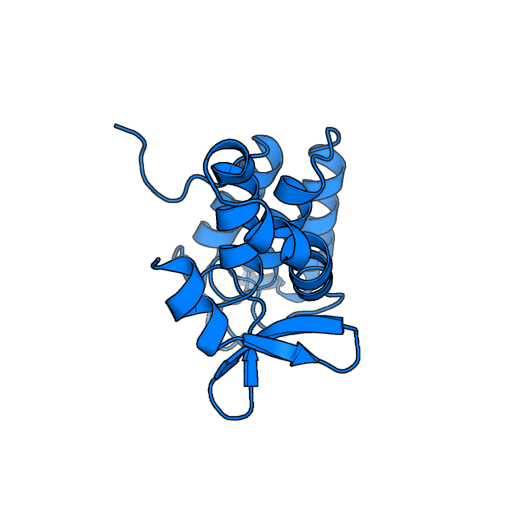9.332 1.00 71.62 150 ILE A C 1
ATOM 1152 O O . ILE A 1 150 ? -10.688 2.395 -10.348 1.00 71.62 150 ILE A O 1
ATOM 1156 N N . LEU A 1 151 ? -12.172 3.582 -9.164 1.00 58.50 151 LEU A N 1
ATOM 1157 C CA . LEU A 1 151 ? -13.258 3.494 -10.142 1.00 58.50 151 LEU A CA 1
ATOM 1158 C C . LEU A 1 151 ? -13.611 4.888 -10.675 1.00 58.50 151 LEU A C 1
ATOM 1160 O O . LEU A 1 151 ? -13.545 5.847 -9.900 1.00 58.50 151 LEU A O 1
ATOM 1164 N N . PRO A 1 152 ? -14.027 5.008 -11.951 1.00 47.97 152 PRO A N 1
ATOM 1165 C CA . PRO A 1 152 ? -14.599 6.244 -12.470 1.00 47.97 152 PRO A CA 1
ATOM 1166 C C . PRO A 1 152 ? -15.743 6.701 -11.562 1.00 47.97 152 PRO A C 1
ATOM 1168 O O . PRO A 1 152 ? -16.619 5.904 -11.219 1.00 47.97 152 PRO A O 1
ATOM 1171 N N . GLN A 1 153 ? -15.719 7.967 -11.150 1.00 53.75 153 GLN A N 1
ATOM 1172 C CA . GLN A 1 153 ? -16.849 8.564 -10.446 1.00 53.75 153 GLN A CA 1
ATOM 1173 C C . GLN A 1 153 ? -17.880 8.959 -11.511 1.00 53.75 153 GLN A C 1
ATOM 1175 O O . GLN A 1 153 ? -17.532 9.680 -12.446 1.00 53.75 153 GLN A O 1
ATOM 1180 N N . ILE A 1 154 ? -19.092 8.405 -11.411 1.00 45.41 154 ILE A N 1
ATOM 1181 C CA . ILE A 1 154 ? -20.252 8.815 -12.218 1.00 45.41 154 ILE A CA 1
ATOM 1182 C C . ILE A 1 154 ? -20.876 10.039 -11.556 1.00 45.41 154 ILE A C 1
ATOM 1184 O O . ILE A 1 154 ? -20.986 10.008 -10.307 1.00 45.41 154 ILE A O 1
#

pLDDT: mean 91.56, std 8.38, range [45.41, 98.25]

Foldseek 3Di:
DVVVVLQVQWDQDPVRAIFGHDPPDTALWCQRILLVLLCVCQVCVVPDDPVSVVNNVNSLVSLPDPDDLALACGRHNLVSLLSNLLNVVPPPLVVSLVVSVVRQVVQWDDDPPDIFGQWHNNPHADPDRNTGDVVNVQSNVSSVVSHRDPDDDD